Protein AF-A0A2E9Z517-F1 (afdb_monomer_lite)

Sequence (84 aa):
MEQNFETVDTVQGRLEVLNKSLISEENSVQCYETLLEKTPSDSEQNIGRRRIYEELHQEEKKHVATIQALLDYWESKLDELKAS

Radius of gyration: 18.62 Å; chains: 1; bounding box: 39×23×52 Å

Structure (mmCIF, N/CA/C/O backbone):
data_AF-A0A2E9Z517-F1
#
_entry.id   AF-A0A2E9Z517-F1
#
loop_
_atom_site.group_PDB
_atom_site.id
_atom_site.type_symbol
_atom_site.label_atom_id
_atom_site.label_alt_id
_atom_site.label_comp_id
_atom_site.label_asym_id
_atom_site.label_entity_id
_atom_site.label_seq_id
_atom_site.pdbx_PDB_ins_code
_atom_site.Cartn_x
_atom_site.Cartn_y
_atom_site.Cartn_z
_atom_site.occupancy
_atom_site.B_iso_or_equiv
_atom_site.auth_seq_id
_atom_site.auth_comp_id
_atom_site.auth_asym_id
_atom_site.auth_atom_id
_atom_site.pdbx_PDB_model_num
ATOM 1 N N . MET A 1 1 ? 2.928 16.891 26.652 1.00 42.25 1 MET A N 1
ATOM 2 C 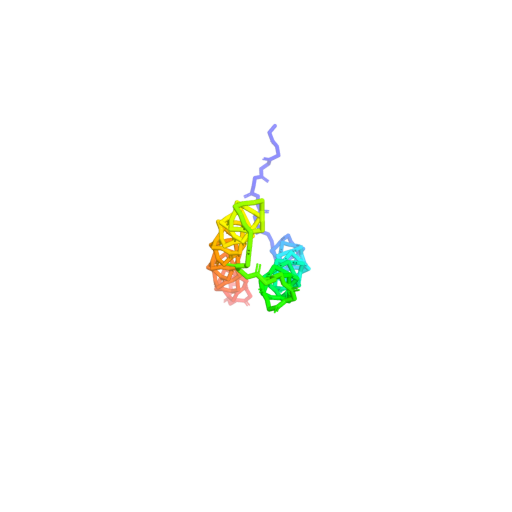CA . MET A 1 1 ? 2.721 15.498 26.216 1.00 42.25 1 MET A CA 1
ATOM 3 C C . MET A 1 1 ? 1.226 15.318 26.102 1.00 42.25 1 MET A C 1
ATOM 5 O O . MET A 1 1 ? 0.566 15.361 27.133 1.00 42.25 1 MET A O 1
ATOM 9 N N . GLU A 1 2 ? 0.690 15.250 24.884 1.00 54.19 2 GLU A N 1
ATOM 10 C CA . GLU A 1 2 ? -0.689 14.784 24.707 1.00 54.19 2 GLU A CA 1
ATOM 11 C C . GLU A 1 2 ? -0.767 13.371 25.286 1.00 54.19 2 GLU A C 1
ATOM 13 O O . GLU A 1 2 ? 0.100 12.536 25.025 1.00 54.19 2 GLU A O 1
ATOM 18 N N . GLN A 1 3 ? -1.737 13.130 26.165 1.00 57.03 3 GLN A N 1
ATOM 19 C CA . GLN A 1 3 ? -2.006 11.772 26.613 1.00 57.03 3 GLN A CA 1
ATOM 20 C C . GLN A 1 3 ? -2.526 10.996 25.400 1.00 57.03 3 GLN A C 1
ATOM 22 O O . GLN A 1 3 ? -3.512 11.410 24.796 1.00 57.03 3 GLN A O 1
ATOM 27 N N . ASN A 1 4 ? -1.864 9.888 25.055 1.00 64.81 4 ASN A N 1
ATOM 28 C CA . ASN A 1 4 ? -2.316 8.924 24.046 1.00 64.81 4 ASN A CA 1
ATOM 29 C C . ASN A 1 4 ? -3.570 8.185 24.547 1.00 64.81 4 ASN A C 1
ATOM 31 O O . ASN A 1 4 ? -3.522 6.992 24.843 1.00 64.81 4 ASN A O 1
ATOM 35 N N . PHE A 1 5 ? -4.684 8.895 24.707 1.00 75.56 5 PHE A N 1
ATOM 36 C CA . PHE A 1 5 ? -5.979 8.257 24.881 1.00 75.56 5 PHE A CA 1
ATOM 37 C C . PHE A 1 5 ? -6.506 7.893 23.501 1.00 75.56 5 PHE A C 1
ATOM 39 O O . PHE A 1 5 ? -6.865 8.768 22.716 1.00 75.56 5 PHE A O 1
ATOM 46 N N . GLU A 1 6 ? -6.527 6.597 23.206 1.00 88.50 6 GLU A N 1
ATOM 47 C CA . GLU A 1 6 ? -7.248 6.100 22.044 1.00 88.50 6 GLU A CA 1
ATOM 48 C C . GLU A 1 6 ? -8.747 6.095 22.366 1.00 88.50 6 GLU A C 1
ATOM 50 O O . GLU A 1 6 ? -9.187 5.475 23.336 1.00 88.50 6 GLU A O 1
ATOM 55 N N . THR A 1 7 ? -9.521 6.818 21.564 1.00 94.69 7 THR A N 1
ATOM 56 C CA . THR A 1 7 ? -10.984 6.795 21.556 1.00 94.69 7 THR A CA 1
ATOM 57 C C . THR A 1 7 ? -11.469 6.127 20.273 1.00 94.69 7 THR A C 1
ATOM 59 O O . THR A 1 7 ? -10.698 5.896 19.340 1.00 94.69 7 THR A O 1
ATOM 62 N N . VAL A 1 8 ? -12.769 5.834 20.199 1.00 95.94 8 VAL A N 1
ATOM 63 C CA . VAL A 1 8 ? -13.398 5.349 18.960 1.00 95.94 8 VAL A CA 1
ATOM 64 C C . VAL A 1 8 ? -13.055 6.272 17.781 1.00 95.94 8 VAL A C 1
ATOM 66 O O . VAL A 1 8 ? -12.607 5.786 16.743 1.00 95.94 8 VAL A O 1
ATOM 69 N N . ASP A 1 9 ? -13.161 7.589 17.971 1.00 96.00 9 ASP A N 1
ATOM 70 C CA . ASP A 1 9 ? -12.902 8.580 16.923 1.00 96.00 9 ASP A CA 1
ATOM 71 C C . ASP A 1 9 ? -11.422 8.623 16.505 1.00 96.00 9 ASP A C 1
ATOM 73 O O . ASP A 1 9 ? -11.114 8.712 15.313 1.00 96.00 9 ASP A O 1
ATOM 77 N N . THR A 1 10 ? -10.474 8.524 17.452 1.00 96.06 10 THR A N 1
ATOM 78 C CA . THR A 1 10 ? -9.040 8.543 17.101 1.00 96.06 10 THR A CA 1
ATOM 79 C C . THR A 1 10 ? -8.618 7.296 16.329 1.00 96.06 10 THR A C 1
ATOM 81 O O . THR A 1 10 ? -7.783 7.395 15.421 1.00 96.06 10 THR A O 1
ATOM 84 N N . VAL A 1 11 ? -9.201 6.138 16.658 1.00 97.38 11 VAL A N 1
ATOM 85 C CA . VAL A 1 11 ? -8.956 4.871 15.959 1.00 97.38 11 VAL A CA 1
ATOM 86 C C . VAL A 1 11 ? -9.600 4.879 14.574 1.00 97.38 11 VAL A C 1
ATOM 88 O O . VAL A 1 11 ? -8.939 4.516 13.602 1.00 97.38 11 VAL A O 1
ATOM 91 N N . GLN A 1 12 ? -10.833 5.377 14.439 1.00 97.81 12 GLN A N 1
ATOM 92 C CA . GLN A 1 12 ? -11.477 5.544 13.130 1.00 97.81 12 GLN A CA 1
ATOM 93 C C . GLN A 1 12 ? -10.654 6.438 12.196 1.00 97.81 12 GLN A C 1
ATOM 95 O O . GLN A 1 12 ? -10.408 6.058 11.053 1.00 97.81 12 GLN A O 1
ATOM 100 N N . GLY A 1 13 ? -10.131 7.564 12.693 1.00 97.81 13 GLY A N 1
ATOM 101 C CA . GLY A 1 13 ? -9.254 8.430 11.900 1.00 97.81 13 GLY A CA 1
ATOM 102 C C . GLY A 1 13 ? -7.977 7.731 11.406 1.00 97.81 13 GLY A C 1
ATOM 103 O O . GLY A 1 13 ? -7.542 7.965 10.279 1.00 97.81 13 GLY A O 1
ATOM 104 N N . ARG A 1 14 ? -7.386 6.828 12.204 1.00 97.62 14 ARG A N 1
ATOM 105 C CA . ARG A 1 14 ? -6.226 6.016 11.775 1.00 97.62 14 ARG A CA 1
ATOM 106 C C . ARG A 1 14 ? -6.614 5.025 10.690 1.00 97.62 14 ARG A C 1
ATOM 108 O O . ARG A 1 14 ? -5.910 4.933 9.688 1.00 97.62 14 ARG A O 1
ATOM 115 N N . LEU A 1 15 ? -7.732 4.323 10.868 1.00 98.50 15 LEU A N 1
ATOM 116 C CA . LEU A 1 15 ? -8.246 3.378 9.878 1.00 98.50 15 LEU A CA 1
ATOM 117 C C . LEU A 1 15 ? -8.534 4.068 8.540 1.00 98.50 15 LEU A C 1
ATOM 119 O O . LEU A 1 15 ? -8.208 3.518 7.493 1.00 98.50 15 LEU A O 1
ATOM 123 N N . GLU A 1 16 ? -9.071 5.289 8.541 1.00 98.50 16 GLU A N 1
ATOM 124 C CA . GLU A 1 16 ? -9.271 6.060 7.307 1.00 98.50 16 GLU A CA 1
ATOM 125 C C . GLU A 1 16 ? -7.959 6.369 6.576 1.00 98.50 16 GLU A C 1
ATOM 127 O O . GLU A 1 16 ? -7.896 6.275 5.347 1.00 98.50 16 GLU A O 1
ATOM 132 N N . VAL A 1 17 ? -6.911 6.752 7.313 1.00 98.56 17 VAL A N 1
ATOM 133 C CA . VAL A 1 17 ? -5.583 6.999 6.733 1.00 98.56 17 VAL A CA 1
ATOM 134 C C . VAL A 1 17 ? -4.999 5.701 6.187 1.00 98.56 17 VAL A C 1
ATOM 136 O O . VAL A 1 17 ? -4.574 5.675 5.036 1.00 98.56 17 VAL A O 1
ATOM 139 N N . LEU A 1 18 ? -5.030 4.622 6.970 1.00 98.75 18 LEU A N 1
ATOM 140 C CA . LEU A 1 18 ? -4.492 3.323 6.569 1.00 98.75 18 LEU A CA 1
ATOM 141 C C . LEU A 1 18 ? -5.192 2.768 5.325 1.00 98.75 18 LEU A C 1
ATOM 143 O O . LEU A 1 18 ? -4.509 2.296 4.426 1.00 98.75 18 LEU A O 1
ATOM 147 N N . ASN A 1 19 ? -6.516 2.901 5.214 1.00 98.69 19 ASN A N 1
ATOM 148 C CA . ASN A 1 19 ? -7.255 2.482 4.019 1.00 98.69 19 ASN A CA 1
ATOM 149 C C . ASN A 1 19 ? -6.838 3.271 2.767 1.00 98.69 19 ASN A C 1
ATOM 151 O O . ASN A 1 19 ? -6.656 2.693 1.698 1.00 98.69 19 ASN A O 1
ATOM 155 N N . LYS A 1 20 ? -6.646 4.593 2.881 1.00 98.69 20 LYS A N 1
ATOM 156 C CA . LYS A 1 20 ? -6.149 5.414 1.759 1.00 98.69 20 LYS A CA 1
ATOM 157 C C . LYS A 1 20 ? -4.719 5.035 1.379 1.00 98.69 20 LYS A C 1
ATOM 159 O O . LYS A 1 20 ? -4.409 4.965 0.192 1.00 98.69 20 LYS A O 1
ATOM 164 N N . SER A 1 21 ? -3.869 4.783 2.373 1.00 98.62 21 SER A N 1
ATOM 165 C CA . SER A 1 21 ? -2.499 4.327 2.149 1.00 98.62 21 SER A CA 1
ATOM 166 C C . SER A 1 21 ? -2.472 2.957 1.477 1.00 98.62 21 SER A C 1
ATOM 168 O O . SER A 1 21 ? -1.744 2.797 0.509 1.00 98.62 21 SER A O 1
ATOM 170 N N . LEU A 1 22 ? -3.310 2.006 1.907 1.00 98.75 22 LEU A N 1
ATOM 171 C CA . LEU A 1 22 ? -3.398 0.675 1.302 1.00 98.75 22 LEU A CA 1
ATOM 172 C C . LEU A 1 22 ? -3.688 0.768 -0.199 1.00 98.75 22 LEU A C 1
ATOM 174 O O . LEU A 1 22 ? -2.930 0.232 -1.000 1.00 98.75 22 LEU A O 1
ATOM 178 N N . ILE A 1 23 ? -4.711 1.544 -0.576 1.00 98.62 23 ILE A N 1
ATOM 179 C CA . ILE A 1 23 ? -5.061 1.782 -1.984 1.00 98.62 23 ILE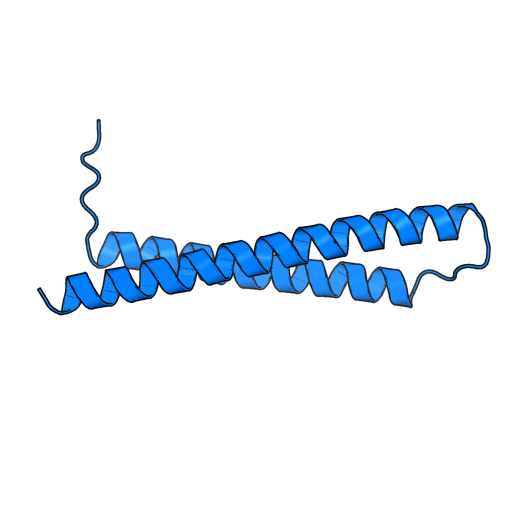 A CA 1
ATOM 180 C C . ILE A 1 23 ? -3.880 2.400 -2.747 1.00 98.62 23 ILE A C 1
ATOM 182 O O . ILE A 1 23 ? -3.628 2.053 -3.901 1.00 98.62 23 ILE A O 1
ATOM 186 N N . SER A 1 24 ? -3.157 3.340 -2.133 1.00 98.62 24 SER A N 1
ATOM 187 C CA . SER A 1 24 ? -1.980 3.953 -2.756 1.00 98.62 24 SER A CA 1
ATOM 188 C C . SER A 1 24 ? -0.891 2.919 -3.044 1.00 98.62 24 SER A C 1
ATOM 190 O O . SER A 1 24 ? -0.375 2.892 -4.160 1.00 98.62 24 SER A O 1
ATOM 192 N N . GLU A 1 25 ? -0.572 2.048 -2.086 1.00 98.81 25 GLU A N 1
ATOM 193 C CA . GLU A 1 25 ? 0.485 1.049 -2.272 1.00 98.81 25 GLU A CA 1
ATOM 194 C C . GLU A 1 25 ? 0.077 -0.072 -3.228 1.00 98.81 25 GLU A C 1
ATOM 196 O O . GLU A 1 25 ? 0.884 -0.496 -4.052 1.00 98.81 25 GLU A O 1
ATOM 201 N N . GLU A 1 26 ? -1.188 -0.496 -3.222 1.00 98.75 26 GLU A N 1
ATOM 202 C CA . GLU A 1 26 ? -1.717 -1.430 -4.224 1.00 98.75 26 GLU A CA 1
ATOM 203 C C . GLU A 1 26 ? -1.608 -0.858 -5.647 1.00 98.75 26 GLU A C 1
ATOM 205 O O . GLU A 1 26 ? -1.201 -1.556 -6.581 1.00 98.75 26 GLU A O 1
ATOM 210 N N . ASN A 1 27 ? -1.889 0.438 -5.819 1.00 98.75 27 ASN A N 1
ATOM 211 C CA . ASN A 1 27 ? -1.692 1.115 -7.099 1.00 98.75 27 ASN A CA 1
ATOM 212 C C . ASN A 1 27 ? -0.208 1.166 -7.501 1.00 98.75 27 ASN A C 1
ATOM 214 O O . ASN A 1 27 ? 0.110 0.984 -8.680 1.00 98.75 27 ASN A O 1
ATOM 218 N N . SER A 1 28 ? 0.705 1.387 -6.551 1.00 98.56 28 SER A N 1
ATOM 219 C CA . SER A 1 28 ? 2.152 1.354 -6.801 1.00 98.56 28 SER A CA 1
ATOM 220 C C . SER A 1 28 ? 2.626 -0.044 -7.214 1.00 98.56 28 SER A C 1
ATOM 222 O O . SER A 1 28 ? 3.367 -0.172 -8.192 1.00 98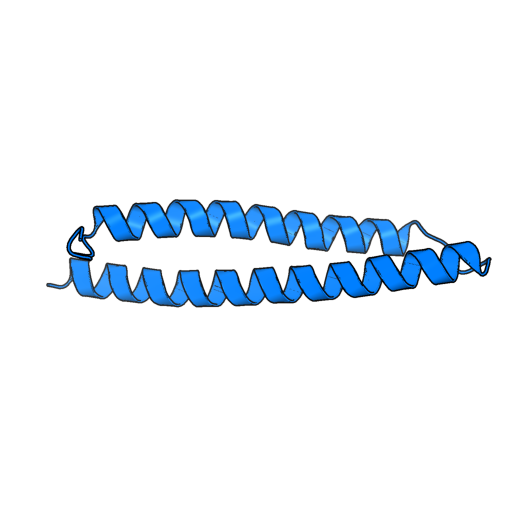.56 28 SER A O 1
ATOM 224 N N . VAL A 1 29 ? 2.137 -1.103 -6.555 1.00 98.81 29 VAL A N 1
ATOM 225 C CA . VAL A 1 29 ? 2.383 -2.504 -6.945 1.00 98.81 29 VAL A CA 1
ATOM 226 C C . VAL A 1 29 ? 1.969 -2.728 -8.402 1.00 98.81 29 VAL A C 1
ATOM 228 O 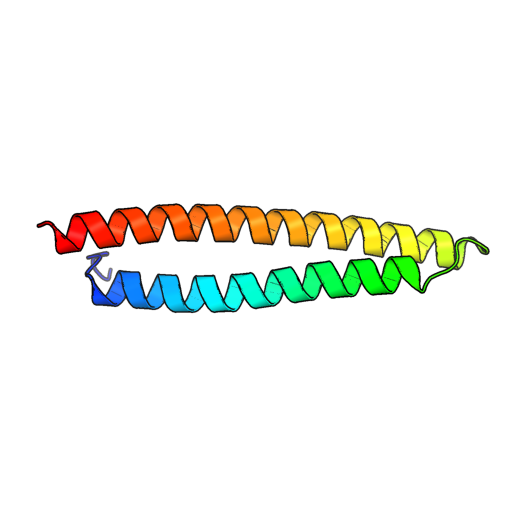O . VAL A 1 29 ? 2.791 -3.157 -9.217 1.00 98.81 29 VAL A O 1
ATOM 231 N N . GLN A 1 30 ? 0.736 -2.356 -8.761 1.00 98.75 30 GLN A N 1
ATOM 232 C CA . GLN A 1 30 ? 0.220 -2.520 -10.124 1.00 98.75 30 GLN A CA 1
ATOM 233 C C . GLN A 1 30 ? 1.003 -1.695 -11.156 1.00 98.75 30 GLN A C 1
ATOM 235 O O . GLN A 1 30 ? 1.188 -2.118 -12.305 1.00 98.75 30 GLN A O 1
ATOM 240 N N . CYS A 1 31 ? 1.469 -0.506 -10.765 1.00 98.62 31 CYS A N 1
ATOM 241 C CA . CYS A 1 31 ? 2.291 0.354 -11.605 1.00 98.62 31 CYS A CA 1
ATOM 242 C C . CYS A 1 31 ? 3.604 -0.343 -11.983 1.00 98.62 31 CYS A C 1
ATOM 244 O O . CYS A 1 31 ? 3.920 -0.452 -13.172 1.00 98.62 31 CYS A O 1
ATOM 246 N N . TYR A 1 32 ? 4.344 -0.869 -11.002 1.00 98.75 32 TYR A N 1
ATOM 247 C CA . TYR A 1 32 ? 5.609 -1.548 -11.276 1.00 98.75 32 TYR A CA 1
ATOM 248 C C . TYR A 1 32 ? 5.423 -2.876 -12.012 1.00 98.75 32 TYR A C 1
ATOM 250 O O . TYR A 1 32 ? 6.219 -3.175 -12.904 1.00 98.75 32 TYR A O 1
ATOM 258 N N . GLU A 1 33 ? 4.351 -3.622 -11.737 1.00 98.50 33 GLU A N 1
ATOM 259 C CA . GLU A 1 33 ? 3.981 -4.800 -12.531 1.00 98.50 33 GLU A CA 1
ATOM 260 C C . GLU A 1 33 ? 3.776 -4.428 -14.011 1.00 98.50 33 GLU A C 1
ATOM 262 O O . GLU A 1 33 ? 4.402 -5.006 -14.900 1.00 98.50 33 GLU A O 1
ATOM 267 N N . THR A 1 34 ? 3.020 -3.360 -14.284 1.00 98.62 34 THR A N 1
ATOM 268 C CA . THR A 1 34 ? 2.798 -2.855 -15.650 1.00 98.62 34 THR A CA 1
ATOM 269 C C . THR A 1 34 ? 4.103 -2.405 -16.325 1.00 98.62 34 THR A C 1
ATOM 271 O O . THR A 1 34 ? 4.295 -2.601 -17.529 1.00 98.62 34 THR A O 1
ATOM 274 N N . LEU A 1 35 ? 5.015 -1.771 -15.581 1.00 98.56 35 LEU A N 1
ATOM 275 C CA . LEU A 1 35 ? 6.321 -1.348 -16.100 1.00 98.56 35 LEU A CA 1
ATOM 276 C C . LEU A 1 35 ? 7.214 -2.549 -16.429 1.00 98.56 35 LEU A C 1
ATOM 278 O O . LEU A 1 35 ? 7.905 -2.531 -17.452 1.00 98.56 35 LEU A O 1
ATOM 282 N N . LEU A 1 36 ? 7.176 -3.603 -15.611 1.00 98.44 36 LEU A N 1
ATOM 283 C CA . LEU A 1 36 ? 7.862 -4.865 -15.880 1.00 98.44 36 LEU A CA 1
ATOM 284 C C . LEU A 1 36 ? 7.308 -5.544 -17.133 1.00 98.44 36 LEU A C 1
ATOM 286 O O . LEU A 1 36 ? 8.092 -5.999 -17.960 1.00 98.44 36 LEU A O 1
ATOM 290 N N . GLU A 1 37 ? 5.994 -5.582 -17.328 1.00 98.25 37 GLU A N 1
ATOM 291 C CA . GLU A 1 37 ? 5.394 -6.158 -18.538 1.00 98.25 37 GLU A CA 1
ATOM 292 C C . GLU A 1 37 ? 5.789 -5.394 -19.811 1.00 98.25 37 GLU A C 1
ATOM 294 O O . GLU A 1 37 ? 6.069 -5.996 -20.848 1.00 98.25 37 GLU A O 1
ATOM 299 N N . LYS A 1 38 ? 5.853 -4.059 -19.732 1.00 98.25 38 LYS A N 1
ATOM 300 C CA . LYS A 1 38 ? 6.125 -3.184 -20.886 1.00 98.25 38 LYS A CA 1
ATOM 301 C C . LYS A 1 38 ? 7.606 -2.993 -21.207 1.00 98.25 38 LYS A C 1
ATOM 303 O O . LYS A 1 38 ? 7.924 -2.481 -22.279 1.00 98.25 38 LYS A O 1
ATOM 308 N N . THR A 1 39 ? 8.512 -3.367 -20.306 1.00 98.19 39 THR A N 1
ATOM 309 C CA . THR A 1 39 ? 9.956 -3.182 -20.506 1.00 98.19 39 THR A CA 1
ATOM 310 C C . THR A 1 39 ? 10.583 -4.475 -21.035 1.00 98.19 39 THR A C 1
ATOM 312 O O . THR A 1 39 ? 10.728 -5.417 -20.260 1.00 98.19 39 THR A O 1
ATOM 315 N N . PRO A 1 40 ? 10.996 -4.569 -22.311 1.00 97.50 40 PRO A N 1
ATOM 316 C CA . PRO A 1 40 ? 11.609 -5.790 -22.848 1.00 97.50 40 PRO A CA 1
ATOM 317 C C . PRO A 1 40 ? 12.962 -6.092 -22.184 1.00 97.50 40 PRO A C 1
ATOM 319 O O . PRO A 1 40 ? 13.566 -5.223 -21.574 1.00 97.50 40 PRO A O 1
ATOM 322 N N . SER A 1 41 ? 13.474 -7.319 -22.281 1.00 96.50 41 SER A N 1
ATOM 323 C CA . SER A 1 41 ? 14.782 -7.715 -21.719 1.00 96.50 41 SER A CA 1
ATOM 324 C C . SER A 1 41 ? 15.873 -7.847 -22.791 1.00 96.50 41 SER A C 1
ATOM 326 O O . SER A 1 41 ? 16.725 -8.727 -22.718 1.00 96.50 41 SER A O 1
ATOM 328 N N . ASP A 1 42 ? 15.803 -7.014 -23.825 1.00 98.06 42 ASP A N 1
ATOM 329 C CA . ASP A 1 42 ? 16.576 -7.097 -25.072 1.00 98.06 42 ASP A CA 1
ATOM 330 C C . ASP A 1 42 ? 17.879 -6.279 -25.072 1.00 98.06 42 ASP A C 1
ATOM 332 O O . ASP A 1 42 ? 18.673 -6.368 -26.006 1.00 98.06 42 ASP A O 1
ATOM 336 N N . SER A 1 43 ? 18.119 -5.486 -24.027 1.00 98.50 43 SER A N 1
ATOM 337 C CA . SER A 1 43 ? 19.329 -4.680 -23.867 1.00 98.50 43 SER A CA 1
ATOM 338 C C . SER A 1 43 ? 19.778 -4.631 -22.411 1.00 98.50 43 SER A C 1
ATOM 340 O O . SER A 1 43 ? 18.960 -4.731 -21.495 1.00 98.50 43 SER A O 1
ATOM 342 N N . GLU A 1 44 ? 21.076 -4.414 -22.178 1.00 98.56 44 GLU A N 1
ATOM 343 C CA . GLU A 1 44 ? 21.627 -4.246 -20.824 1.00 98.56 44 GLU A CA 1
ATOM 344 C C . GLU A 1 44 ? 20.940 -3.106 -20.062 1.00 98.56 44 GLU A C 1
ATOM 346 O O . GLU A 1 44 ? 20.635 -3.240 -18.876 1.00 98.56 44 GLU A O 1
ATOM 351 N N . GLN A 1 45 ? 20.619 -2.011 -20.759 1.00 98.38 45 GLN A N 1
ATOM 352 C CA . GLN A 1 45 ? 19.874 -0.898 -20.180 1.00 98.38 45 GLN A CA 1
ATOM 353 C C . GLN A 1 45 ? 18.489 -1.343 -19.698 1.00 98.38 45 GLN A C 1
ATOM 355 O O . GLN A 1 45 ? 18.094 -1.011 -18.579 1.00 98.38 45 GLN A O 1
ATOM 360 N N . ASN A 1 46 ? 17.748 -2.096 -20.513 1.00 98.62 46 ASN A N 1
ATOM 361 C CA . ASN A 1 46 ? 16.422 -2.549 -20.118 1.00 98.62 46 ASN A CA 1
ATOM 362 C C . ASN A 1 46 ? 16.476 -3.626 -19.029 1.00 98.62 46 ASN A C 1
ATOM 364 O O . ASN A 1 46 ? 15.649 -3.605 -18.124 1.00 98.62 46 ASN A O 1
ATOM 368 N N . ILE A 1 47 ? 17.481 -4.507 -19.041 1.00 98.56 47 ILE A N 1
ATOM 369 C CA . ILE A 1 47 ? 17.726 -5.450 -17.940 1.00 98.56 47 ILE A CA 1
ATOM 370 C C . ILE A 1 47 ? 17.946 -4.683 -16.628 1.00 98.56 47 ILE A C 1
ATOM 372 O O . ILE A 1 47 ? 17.345 -5.030 -15.612 1.00 98.56 47 ILE A O 1
ATOM 376 N N . GLY A 1 48 ? 18.745 -3.611 -16.650 1.00 98.56 48 GLY A N 1
ATOM 377 C CA . GLY A 1 48 ? 18.940 -2.732 -15.495 1.00 98.56 48 GLY A CA 1
ATOM 378 C C . GLY A 1 48 ? 17.643 -2.072 -15.015 1.00 98.56 48 GLY A C 1
ATOM 379 O O . GLY A 1 48 ? 17.352 -2.091 -13.822 1.00 98.56 48 GLY A O 1
ATOM 380 N N . ARG A 1 49 ? 16.818 -1.554 -15.936 1.00 98.50 49 ARG A N 1
ATOM 381 C CA . ARG A 1 49 ? 15.497 -0.979 -15.610 1.00 98.50 49 ARG A CA 1
ATOM 382 C C . ARG A 1 49 ? 14.548 -2.002 -14.991 1.00 98.50 49 ARG A C 1
ATOM 384 O O . ARG A 1 49 ? 13.909 -1.717 -13.987 1.00 98.50 49 ARG A O 1
ATOM 391 N N . ARG A 1 50 ? 14.478 -3.207 -15.556 1.00 98.62 50 ARG A N 1
ATOM 392 C CA . ARG A 1 50 ? 13.637 -4.282 -15.019 1.00 98.62 50 ARG A CA 1
ATOM 393 C C . ARG A 1 50 ? 14.038 -4.647 -13.593 1.00 98.62 50 ARG A C 1
ATOM 395 O O . ARG A 1 50 ? 13.158 -4.821 -12.767 1.00 98.62 50 ARG A O 1
ATOM 402 N N . ARG A 1 51 ? 15.341 -4.710 -13.289 1.00 98.50 51 ARG A N 1
ATOM 403 C CA . ARG A 1 51 ? 15.820 -4.998 -11.925 1.00 98.50 51 ARG A CA 1
ATOM 404 C C . ARG A 1 51 ? 15.314 -3.978 -10.910 1.00 98.50 51 ARG A C 1
ATOM 406 O O . ARG A 1 51 ? 14.779 -4.387 -9.890 1.00 98.50 51 ARG A O 1
ATOM 413 N N . ILE A 1 52 ? 15.409 -2.679 -11.207 1.00 98.50 52 ILE A N 1
ATOM 414 C CA . ILE A 1 52 ? 14.923 -1.669 -10.258 1.00 98.50 52 ILE A CA 1
ATOM 415 C C . ILE A 1 52 ? 13.393 -1.679 -10.137 1.00 98.50 52 ILE A C 1
ATOM 417 O O . ILE A 1 52 ? 12.876 -1.502 -9.041 1.00 98.50 52 ILE A O 1
ATOM 421 N N . TYR A 1 53 ? 12.653 -1.945 -11.222 1.00 98.69 53 TYR A N 1
ATOM 422 C CA . TYR A 1 53 ? 11.197 -2.113 -11.135 1.00 98.69 53 TYR A CA 1
ATOM 423 C C . TYR A 1 53 ? 10.805 -3.329 -10.293 1.00 98.69 53 TYR A C 1
ATOM 425 O O . TYR A 1 53 ? 9.864 -3.236 -9.514 1.00 98.69 53 TYR A O 1
ATOM 433 N N . GLU A 1 54 ? 11.530 -4.443 -10.412 1.00 98.69 54 GLU A N 1
ATOM 434 C CA . GLU A 1 54 ? 11.335 -5.632 -9.578 1.00 98.69 54 GLU A CA 1
ATOM 435 C C . GLU A 1 54 ? 11.594 -5.315 -8.100 1.00 98.69 54 GLU A C 1
ATOM 437 O O . GLU A 1 54 ? 10.759 -5.626 -7.259 1.00 98.69 54 GLU A O 1
ATOM 442 N N . GLU A 1 55 ? 12.711 -4.656 -7.779 1.00 98.75 55 GLU A N 1
ATOM 443 C CA . GLU A 1 55 ? 13.047 -4.268 -6.402 1.00 98.75 55 GLU A CA 1
ATOM 444 C C . GLU A 1 55 ? 11.963 -3.372 -5.790 1.00 98.75 55 GLU A C 1
ATOM 446 O O . GLU A 1 55 ? 11.447 -3.684 -4.718 1.00 98.75 55 GLU A O 1
ATOM 451 N N . LEU A 1 56 ? 11.554 -2.317 -6.501 1.00 98.75 56 LEU A N 1
ATOM 452 C CA . LEU A 1 56 ? 10.502 -1.410 -6.040 1.00 98.75 56 LEU A CA 1
ATOM 453 C C . LEU A 1 56 ? 9.161 -2.135 -5.881 1.00 98.75 56 LEU A C 1
ATOM 455 O O . LEU A 1 56 ? 8.519 -2.005 -4.847 1.00 98.75 56 LEU A O 1
ATOM 459 N N . HIS A 1 57 ? 8.776 -2.978 -6.841 1.00 98.69 57 HIS A N 1
ATOM 460 C CA . HIS A 1 57 ? 7.568 -3.801 -6.754 1.00 98.69 57 HIS A CA 1
ATOM 461 C C . HIS A 1 57 ? 7.535 -4.677 -5.492 1.00 98.69 57 HIS A C 1
ATOM 463 O O . HIS A 1 57 ? 6.487 -4.808 -4.859 1.00 98.69 57 HIS A O 1
ATOM 469 N N . GLN A 1 58 ? 8.670 -5.271 -5.109 1.00 98.69 58 GLN A N 1
ATOM 470 C CA . GLN A 1 58 ? 8.751 -6.065 -3.882 1.00 98.69 58 GLN A CA 1
ATOM 471 C C . GLN A 1 58 ? 8.678 -5.200 -2.619 1.00 98.69 58 GLN A C 1
ATOM 473 O O . GLN A 1 58 ? 8.079 -5.638 -1.638 1.00 98.69 58 GLN A O 1
ATOM 478 N N . GLU A 1 59 ? 9.251 -3.993 -2.619 1.00 98.75 59 GLU A N 1
ATOM 479 C CA . GLU A 1 59 ? 9.106 -3.065 -1.489 1.00 98.75 59 GLU A CA 1
ATOM 480 C C . GLU A 1 59 ? 7.648 -2.622 -1.304 1.00 98.75 59 GLU A C 1
ATOM 482 O O . GLU A 1 59 ? 7.131 -2.718 -0.192 1.00 98.75 59 GLU A O 1
ATOM 487 N N . GLU A 1 60 ? 6.930 -2.279 -2.378 1.00 98.75 60 GLU A N 1
ATOM 488 C CA . GLU A 1 60 ? 5.514 -1.897 -2.251 1.00 98.75 60 GLU A CA 1
ATOM 489 C C . GLU A 1 60 ? 4.645 -3.054 -1.743 1.00 98.75 60 GLU A C 1
ATOM 491 O O . GLU A 1 60 ? 3.754 -2.855 -0.918 1.00 98.75 60 GLU A O 1
ATOM 496 N N . LYS A 1 61 ? 4.952 -4.303 -2.120 1.00 98.81 61 LYS A N 1
ATOM 497 C CA . LYS A 1 61 ? 4.285 -5.481 -1.536 1.00 98.81 61 LYS A CA 1
ATOM 498 C C . LYS A 1 61 ? 4.509 -5.601 -0.027 1.00 98.81 61 LYS A C 1
ATOM 500 O O . LYS A 1 61 ? 3.607 -6.039 0.690 1.00 98.81 61 LYS A O 1
ATOM 505 N N . LYS A 1 62 ? 5.684 -5.211 0.478 1.00 98.81 62 LYS A N 1
ATOM 506 C CA . LYS A 1 62 ? 5.948 -5.169 1.927 1.00 98.81 62 LYS A CA 1
ATOM 507 C C . LYS A 1 62 ? 5.185 -4.033 2.599 1.00 98.81 62 LYS A C 1
ATOM 509 O O . LYS A 1 62 ? 4.693 -4.231 3.712 1.00 98.81 62 LYS A O 1
ATOM 514 N N . HIS A 1 63 ? 5.061 -2.876 1.948 1.00 98.81 63 HIS A N 1
ATOM 515 C CA . HIS A 1 63 ? 4.232 -1.779 2.450 1.00 98.81 63 HIS A CA 1
ATOM 516 C C . HIS A 1 63 ? 2.766 -2.205 2.563 1.00 98.81 63 HIS A C 1
ATOM 518 O O . HIS A 1 63 ? 2.198 -2.084 3.647 1.00 98.81 63 HIS A O 1
ATOM 524 N N . VAL A 1 64 ? 2.196 -2.816 1.516 1.00 98.81 64 VAL A N 1
ATOM 525 C CA . VAL A 1 64 ? 0.839 -3.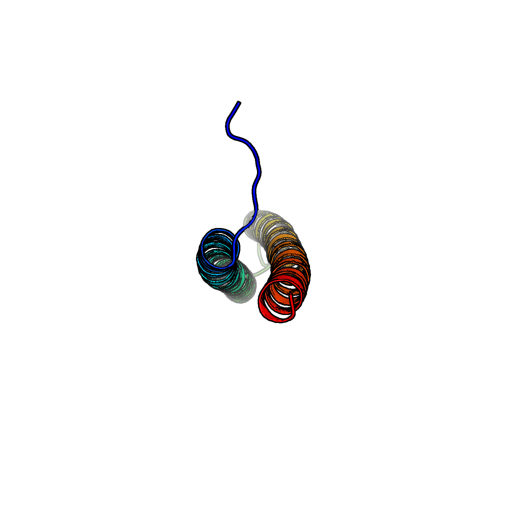395 1.532 1.00 98.81 64 VAL A CA 1
ATOM 526 C C . VAL A 1 64 ? 0.665 -4.351 2.715 1.00 98.81 64 VAL A C 1
ATOM 528 O O . VA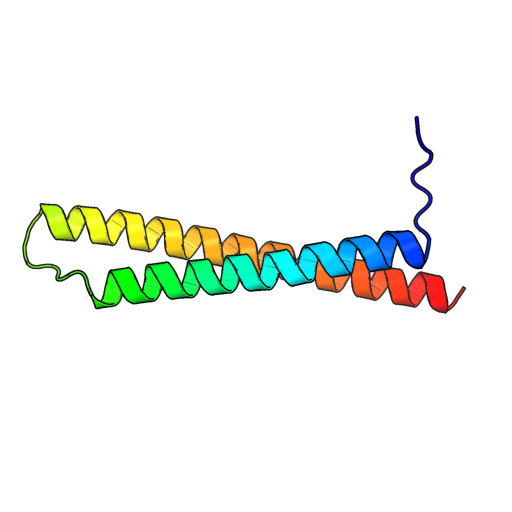L A 1 64 ? -0.246 -4.174 3.521 1.00 98.81 64 VAL A O 1
ATOM 531 N N . ALA A 1 65 ? 1.571 -5.322 2.882 1.00 98.81 65 ALA A N 1
ATOM 532 C CA . ALA A 1 65 ? 1.489 -6.285 3.982 1.00 98.81 65 ALA A CA 1
ATOM 533 C C . ALA A 1 65 ? 1.569 -5.619 5.369 1.00 98.81 65 ALA A C 1
ATOM 535 O O . ALA A 1 65 ? 0.860 -6.011 6.295 1.00 98.81 65 ALA A O 1
ATOM 536 N N . THR A 1 66 ? 2.411 -4.594 5.513 1.00 98.81 66 THR A N 1
ATOM 537 C CA . THR A 1 66 ? 2.551 -3.835 6.763 1.00 98.81 66 THR A CA 1
ATOM 538 C C . THR A 1 66 ? 1.283 -3.044 7.076 1.00 98.81 66 THR A C 1
ATOM 540 O O . THR A 1 66 ? 0.815 -3.058 8.213 1.00 98.81 66 THR A O 1
ATOM 543 N N . ILE A 1 67 ? 0.707 -2.371 6.078 1.00 98.81 67 ILE A N 1
ATOM 544 C CA . ILE A 1 67 ? -0.525 -1.595 6.237 1.00 98.81 67 ILE A CA 1
ATOM 545 C C . ILE A 1 67 ? -1.695 -2.518 6.575 1.00 98.81 67 ILE A C 1
ATOM 547 O O . ILE A 1 67 ? -2.460 -2.193 7.478 1.00 98.81 67 ILE A O 1
ATOM 551 N N . GLN A 1 68 ? -1.797 -3.684 5.930 1.00 98.81 68 GLN A N 1
ATOM 552 C CA . GLN A 1 68 ? -2.828 -4.669 6.251 1.00 98.81 68 GLN A CA 1
ATOM 553 C C . GLN A 1 68 ? -2.721 -5.141 7.707 1.00 98.81 68 GLN A C 1
ATOM 555 O O . GLN A 1 68 ? -3.708 -5.122 8.430 1.00 98.81 68 GLN A O 1
ATOM 560 N N . ALA A 1 69 ? -1.513 -5.459 8.183 1.00 98.75 69 ALA A N 1
ATOM 561 C CA . ALA A 1 69 ? -1.313 -5.843 9.582 1.00 98.75 69 ALA A CA 1
ATOM 562 C C . ALA A 1 69 ? -1.689 -4.718 10.569 1.00 98.75 69 ALA A C 1
ATOM 564 O O . ALA A 1 69 ? -2.188 -4.985 11.664 1.00 98.75 69 ALA A O 1
ATOM 565 N N . LEU A 1 70 ? -1.459 -3.453 10.196 1.00 98.75 70 LEU A N 1
ATOM 566 C CA . LEU A 1 70 ? -1.891 -2.302 10.990 1.00 98.75 70 LEU A CA 1
ATOM 567 C C . LEU A 1 70 ? -3.414 -2.139 10.978 1.00 98.75 70 LEU A C 1
ATOM 569 O O . LEU A 1 70 ? -3.979 -1.838 12.027 1.00 98.75 70 LEU A O 1
ATOM 573 N N . LEU A 1 71 ? -4.070 -2.330 9.830 1.00 98.75 71 LEU A N 1
ATOM 574 C CA . LEU A 1 71 ? -5.531 -2.321 9.729 1.00 98.75 71 LEU A CA 1
ATOM 575 C C . LEU A 1 71 ? -6.131 -3.372 10.661 1.00 98.75 71 LEU A C 1
ATOM 577 O O . LEU A 1 71 ? -6.900 -3.002 11.543 1.00 98.75 71 LEU A O 1
ATOM 581 N N . ASP A 1 72 ? -5.684 -4.625 10.560 1.00 98.62 72 ASP A N 1
ATOM 582 C CA . ASP A 1 72 ? -6.174 -5.730 11.391 1.00 98.62 72 ASP A CA 1
ATOM 583 C C . ASP A 1 72 ? -6.033 -5.411 12.895 1.00 98.62 72 ASP A C 1
ATOM 585 O O . ASP A 1 72 ? -6.952 -5.622 13.693 1.00 98.62 72 ASP A O 1
ATOM 589 N N . TYR A 1 73 ? -4.888 -4.846 13.296 1.00 98.25 73 TYR A N 1
ATOM 590 C CA . TYR A 1 73 ? -4.650 -4.425 14.678 1.00 98.25 73 TYR A CA 1
ATOM 591 C C . TYR A 1 73 ? -5.628 -3.333 15.138 1.00 98.25 73 TYR A C 1
ATOM 593 O O . TYR A 1 73 ? -6.210 -3.429 16.222 1.00 98.25 73 TYR A O 1
ATOM 601 N N . TRP A 1 74 ? -5.809 -2.280 14.338 1.00 98.00 74 TRP A N 1
ATOM 602 C CA . TRP A 1 74 ? -6.652 -1.144 14.714 1.00 98.00 74 TRP A CA 1
ATOM 603 C C . TRP A 1 74 ? -8.145 -1.456 14.626 1.00 98.00 74 TRP A C 1
ATOM 605 O O . TRP A 1 74 ? -8.914 -0.915 15.420 1.00 98.00 74 TRP A O 1
ATOM 615 N N . GLU A 1 75 ? -8.560 -2.352 13.734 1.00 98.38 75 GLU A N 1
ATOM 616 C CA . GLU A 1 75 ? -9.922 -2.886 13.690 1.00 98.38 75 GLU A CA 1
ATOM 617 C C . GLU A 1 75 ? -10.230 -3.681 14.960 1.00 98.38 75 GLU A C 1
ATOM 619 O O . GLU A 1 75 ? -11.208 -3.381 15.645 1.00 98.38 75 GLU A O 1
ATOM 624 N N . SER A 1 76 ? -9.331 -4.588 15.366 1.00 97.88 76 SER A N 1
ATOM 625 C CA . SER A 1 76 ? -9.458 -5.296 16.646 1.00 97.88 76 SER A CA 1
ATOM 626 C C . SER A 1 76 ? -9.533 -4.321 17.826 1.00 97.88 76 SER A C 1
ATOM 628 O O . SER A 1 76 ? -10.335 -4.503 18.742 1.00 97.88 76 SER A O 1
ATOM 630 N N . LYS A 1 77 ? -8.722 -3.255 17.813 1.00 96.88 77 LYS A N 1
ATOM 631 C CA . LYS A 1 77 ? -8.743 -2.237 18.870 1.00 96.88 77 LYS A CA 1
ATOM 632 C C . LYS A 1 77 ? -10.055 -1.451 18.899 1.00 96.88 77 LYS A C 1
ATOM 634 O O . LYS A 1 77 ? -10.546 -1.116 19.978 1.00 96.88 77 LYS A O 1
ATOM 639 N N . LEU A 1 78 ? -10.619 -1.147 17.734 1.00 97.12 78 LEU A N 1
ATOM 640 C CA . LEU A 1 78 ? -11.903 -0.463 17.614 1.00 97.12 78 LEU A CA 1
ATOM 641 C C . LEU A 1 78 ? -13.039 -1.303 18.206 1.00 97.12 78 LEU A C 1
ATOM 643 O O . LEU A 1 78 ? -13.909 -0.755 18.885 1.00 97.12 78 LEU A O 1
ATOM 647 N N . ASP A 1 79 ? -13.018 -2.614 17.977 1.00 97.19 79 ASP A N 1
ATOM 648 C CA . ASP A 1 79 ? -14.014 -3.535 18.521 1.00 97.19 79 ASP A CA 1
ATOM 649 C C . ASP A 1 79 ? -13.928 -3.631 20.051 1.00 97.19 79 ASP A C 1
ATOM 651 O O . ASP A 1 79 ? -14.954 -3.540 20.727 1.00 97.19 79 ASP A O 1
ATOM 655 N N . GLU A 1 80 ? -12.716 -3.703 20.616 1.00 96.44 80 GLU A N 1
ATOM 656 C CA . GLU A 1 80 ? -12.498 -3.651 22.073 1.00 96.44 80 GLU A CA 1
ATOM 657 C C . GLU A 1 80 ? -13.078 -2.375 22.703 1.00 96.44 80 GLU A C 1
ATOM 659 O O . GLU A 1 80 ? -13.727 -2.423 23.751 1.00 96.44 80 GLU A O 1
ATOM 664 N N . LEU A 1 81 ? -12.852 -1.225 22.059 1.00 95.25 81 LEU A N 1
ATOM 665 C CA . LEU A 1 81 ? -13.333 0.073 22.533 1.00 95.25 81 LEU A CA 1
ATOM 666 C C . LEU A 1 81 ? -14.856 0.196 22.461 1.00 95.25 81 LEU A C 1
ATOM 668 O O . LEU A 1 81 ? -15.447 0.830 23.327 1.00 95.25 81 LEU A O 1
ATOM 672 N N . LYS A 1 82 ? -15.496 -0.396 21.448 1.00 93.81 82 LYS A N 1
ATOM 673 C CA . LYS A 1 82 ? -16.962 -0.386 21.301 1.00 93.81 82 LYS A CA 1
ATOM 674 C C . LYS A 1 82 ? -17.672 -1.361 22.240 1.00 93.81 82 LYS A C 1
ATOM 676 O O . LYS A 1 82 ? -18.864 -1.194 22.486 1.00 93.81 82 LYS A O 1
ATOM 681 N N . ALA A 1 83 ? -16.972 -2.394 22.703 1.00 92.38 83 ALA A N 1
ATOM 682 C CA . ALA A 1 83 ? -17.496 -3.389 23.635 1.00 92.38 83 ALA A CA 1
ATOM 683 C C . ALA A 1 83 ? -17.354 -2.983 25.116 1.00 92.38 83 ALA A C 1
ATOM 685 O O . ALA A 1 83 ? -17.915 -3.664 25.978 1.00 92.38 83 ALA A O 1
ATOM 686 N N . SER A 1 84 ? -16.595 -1.917 25.398 1.00 78.56 84 SER A N 1
ATOM 687 C CA . SER A 1 84 ? -16.364 -1.348 26.736 1.00 78.56 84 SER A CA 1
ATOM 688 C C . SER A 1 84 ? -17.429 -0.319 27.112 1.00 78.56 84 SER A C 1
ATOM 690 O O . SER A 1 84 ? -17.796 -0.281 28.308 1.00 78.56 84 SER A O 1
#

pLDDT: mean 95.39, std 9.95, range [42.25, 98.81]

Secondary structure (DSSP, 8-state):
-------HHHHHHHHHHHHHHHHHHHHHHHHHHHHHHHS-SSSHHHHHHHHHHHHHHHHHHHHHHHHHHHHHHHHHHHHHHHH-

Foldseek 3Di:
DPPPDDALVNLVVVLVVLVVQLVVLVVLLVVLVVVLVPQDPPDPVSVVVNVVSVVSNVVSVVVNVVSVVVNVVSVVVSVVNVVD